Protein AF-A0A2G2ZSJ2-F1 (afdb_monomer)

Radius of gyration: 24.61 Å; Cα contacts (8 Å, |Δi|>4): 76; chains: 1; bounding box: 50×62×57 Å

Foldseek 3Di:
DDDDPDDDPDPLVVQCPCCVPPVVSRDDDDDDDAAWDDDPNDIDHPDPDQDDCVVVVADADADDDDDGPLVVVLVVLVVVLVVLVVVLVVCCVPPVVPNVVSVVVNVSSVVNNVSSVSVCVVVVVVPD

Mean predicted aligned error: 8.65 Å

Organism: Capsicum annuum (NCBI:txid4072)

pLDDT: mean 89.39, std 10.03, range [42.84, 98.25]

Nearest PDB structures (foldseek):
  8ceo-assembly1_i  TM=6.420E-01  e=1.809E-07  Saccharomyces cerevisiae
  7enc-assembly1_g  TM=7.271E-01  e=1.133E-05  Homo sapiens
  7emf-assembly1_G  TM=6.947E-01  e=2.689E-05  Homo sapiens
  7ena-assembly1_g  TM=6.476E-01  e=1.065E-05  Homo sapiens
  5n9j-assembly1_E  TM=6.548E-01  e=1.515E-04  Schizosaccharomyces pombe

Structure (mmCIF, N/CA/C/O backbone):
data_AF-A0A2G2ZSJ2-F1
#
_entry.id   AF-A0A2G2ZSJ2-F1
#
loop_
_atom_site.group_PDB
_atom_site.id
_atom_site.type_symbol
_atom_site.label_atom_id
_atom_site.label_alt_id
_atom_site.label_comp_id
_atom_site.label_asym_id
_atom_site.label_entity_id
_atom_site.label_seq_id
_atom_site.pdbx_PDB_ins_code
_atom_site.Cartn_x
_atom_site.Cartn_y
_atom_site.Cartn_z
_atom_site.occupancy
_atom_site.B_iso_or_equiv
_atom_site.auth_seq_id
_atom_site.auth_comp_id
_atom_site.auth_asym_id
_atom_site.auth_atom_id
_atom_site.pdbx_PDB_model_num
ATOM 1 N N . MET A 1 1 ? -3.255 -44.169 -16.946 1.00 47.44 1 MET A N 1
ATOM 2 C CA . MET A 1 1 ? -2.606 -43.177 -17.828 1.00 47.44 1 MET A CA 1
ATOM 3 C C . MET A 1 1 ? -1.884 -42.191 -16.929 1.00 47.44 1 MET A C 1
ATOM 5 O O . MET A 1 1 ? -2.543 -41.547 -16.127 1.00 47.44 1 MET A O 1
ATOM 9 N N . SER A 1 2 ? -0.553 -42.164 -16.953 1.00 55.06 2 SER A N 1
ATOM 10 C CA . SER A 1 2 ? 0.246 -41.267 -16.113 1.00 55.06 2 SER A CA 1
ATOM 11 C C . SER A 1 2 ? 0.104 -39.831 -16.618 1.00 55.06 2 SER A C 1
ATOM 13 O O . SER A 1 2 ? 0.730 -39.452 -17.606 1.00 55.06 2 SER A O 1
ATOM 15 N N . THR A 1 3 ? -0.748 -39.039 -15.978 1.00 70.50 3 THR A N 1
ATOM 1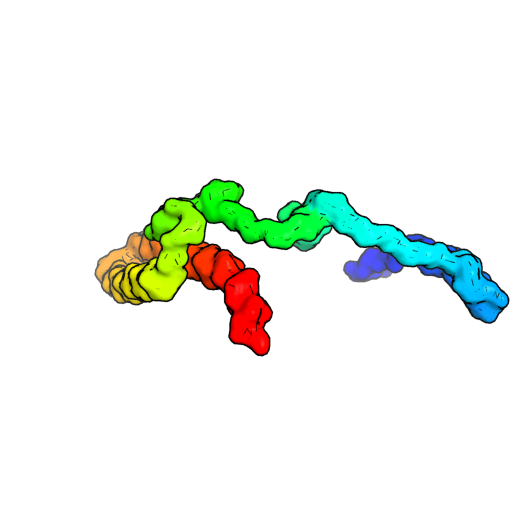6 C CA . THR A 1 3 ? -0.828 -37.598 -16.225 1.00 70.50 3 THR A CA 1
ATOM 17 C C . THR A 1 3 ? 0.308 -36.934 -15.456 1.00 70.50 3 THR A C 1
ATOM 19 O O . THR A 1 3 ? 0.310 -36.953 -14.227 1.00 70.50 3 THR A O 1
ATOM 22 N N . ALA A 1 4 ? 1.309 -36.405 -16.158 1.00 75.44 4 ALA A N 1
ATOM 23 C CA . ALA A 1 4 ? 2.360 -35.621 -15.520 1.00 75.44 4 ALA A CA 1
ATOM 24 C C . ALA A 1 4 ? 1.749 -34.379 -14.842 1.00 75.44 4 ALA A C 1
ATOM 26 O O . ALA A 1 4 ? 0.925 -33.693 -15.442 1.00 75.44 4 ALA A O 1
ATOM 27 N N . THR A 1 5 ? 2.154 -34.093 -13.601 1.00 84.56 5 THR A N 1
ATOM 28 C CA . THR A 1 5 ? 1.660 -32.958 -12.793 1.00 84.56 5 THR A CA 1
ATOM 29 C C . THR A 1 5 ? 2.106 -31.594 -13.330 1.00 84.56 5 THR A C 1
ATOM 31 O O . THR A 1 5 ? 1.502 -30.575 -13.010 1.00 84.56 5 THR A O 1
ATOM 34 N N . TYR A 1 6 ? 3.153 -31.564 -14.157 1.00 86.31 6 TYR A N 1
ATOM 35 C CA . TYR A 1 6 ? 3.747 -30.341 -14.688 1.00 86.31 6 TYR A CA 1
ATOM 36 C C . TYR A 1 6 ? 3.665 -30.304 -16.216 1.00 86.31 6 TYR A C 1
ATOM 38 O O . TYR A 1 6 ? 3.777 -31.357 -16.855 1.00 86.31 6 TYR A O 1
ATOM 46 N N . PRO A 1 7 ? 3.491 -29.109 -16.813 1.00 87.38 7 PRO A N 1
ATOM 47 C CA . PRO A 1 7 ? 3.519 -28.970 -18.259 1.00 87.38 7 PRO A CA 1
ATOM 48 C C . PRO A 1 7 ? 4.893 -29.393 -18.803 1.00 87.38 7 PRO A C 1
ATOM 50 O O . PRO A 1 7 ? 5.912 -29.195 -18.133 1.00 87.38 7 PRO A O 1
ATOM 53 N N . PRO A 1 8 ? 4.951 -29.967 -20.016 1.00 88.62 8 PRO A N 1
ATOM 54 C CA . PRO A 1 8 ? 6.224 -30.222 -20.670 1.00 88.62 8 PRO A CA 1
ATOM 55 C C . PRO A 1 8 ? 6.976 -28.900 -20.888 1.00 88.62 8 PRO A C 1
ATOM 57 O O . PRO A 1 8 ? 6.344 -27.847 -21.034 1.00 88.62 8 PRO A O 1
ATOM 60 N N . PRO A 1 9 ? 8.319 -28.931 -20.943 1.00 89.69 9 PRO A N 1
ATOM 61 C CA . PRO A 1 9 ? 9.091 -27.733 -21.227 1.00 89.69 9 PRO A CA 1
ATOM 62 C C . PRO A 1 9 ? 8.700 -27.152 -22.597 1.00 89.69 9 PRO A C 1
ATOM 64 O O . PRO A 1 9 ? 8.330 -27.910 -23.504 1.00 89.69 9 PRO A O 1
ATOM 67 N N . PRO A 1 10 ? 8.819 -25.826 -22.785 1.00 88.88 10 PRO A N 1
ATOM 68 C CA . PRO A 1 10 ? 8.597 -25.199 -24.082 1.00 88.88 10 PRO A CA 1
ATOM 69 C C . PRO A 1 10 ? 9.423 -25.874 -25.188 1.00 88.88 10 PRO A C 1
ATOM 71 O O . PRO A 1 10 ? 10.570 -26.253 -24.946 1.00 88.88 10 PRO A O 1
ATOM 74 N N . PRO A 1 11 ? 8.903 -25.993 -26.424 1.00 90.44 11 PRO A N 1
ATOM 75 C CA . PRO A 1 11 ? 9.563 -26.736 -27.503 1.00 90.44 11 PRO A CA 1
ATOM 76 C C . PRO A 1 11 ? 10.901 -26.128 -27.963 1.00 90.44 11 PRO A C 1
ATOM 78 O O . PRO A 1 11 ? 11.610 -26.755 -28.752 1.00 90.44 11 PRO A O 1
ATOM 81 N N . TYR A 1 12 ? 11.268 -24.946 -27.458 1.00 88.19 12 TYR A N 1
ATOM 82 C CA . TYR A 1 12 ? 12.499 -24.222 -27.780 1.00 88.19 12 TYR A CA 1
ATOM 83 C C . TYR A 1 12 ? 13.782 -25.004 -27.469 1.00 88.19 12 TYR A C 1
ATOM 85 O O . TYR A 1 12 ? 14.794 -24.757 -28.116 1.00 88.19 12 TYR A O 1
ATOM 93 N N . TYR A 1 13 ? 13.750 -26.015 -26.586 1.00 87.69 13 TYR A N 1
ATOM 94 C CA . TYR A 1 13 ? 14.912 -26.892 -26.353 1.00 87.69 13 TYR A CA 1
ATOM 95 C C . TYR A 1 13 ? 15.411 -27.574 -27.641 1.00 87.69 13 TYR A C 1
ATOM 97 O O . TYR A 1 13 ? 16.586 -27.913 -27.755 1.00 87.69 13 TYR A O 1
ATOM 105 N N . ARG A 1 14 ? 14.534 -27.767 -28.638 1.00 90.62 14 ARG A N 1
ATOM 106 C CA . ARG A 1 14 ? 14.884 -28.392 -29.925 1.00 90.62 14 ARG A CA 1
ATOM 107 C C . ARG A 1 14 ? 15.811 -27.531 -30.784 1.00 90.62 14 ARG A C 1
ATOM 109 O O . ARG A 1 14 ? 16.399 -28.075 -31.713 1.00 90.62 14 ARG A O 1
ATOM 116 N N . LEU A 1 15 ? 15.928 -26.236 -30.486 1.00 89.44 15 LEU A N 1
ATOM 117 C CA . LEU A 1 15 ? 16.778 -25.282 -31.207 1.00 89.44 15 LEU A CA 1
ATOM 118 C C . LEU A 1 15 ? 18.258 -25.367 -30.788 1.00 89.44 15 LEU A C 1
ATOM 120 O O . LEU A 1 15 ? 19.097 -24.736 -31.409 1.00 89.44 15 LEU A O 1
ATOM 124 N N . TYR A 1 16 ? 18.589 -26.164 -29.766 1.00 89.88 16 TYR A N 1
ATOM 125 C CA . TYR A 1 16 ? 19.938 -26.256 -29.187 1.00 89.88 16 TYR A CA 1
ATOM 126 C C . TYR A 1 16 ? 20.677 -27.561 -29.541 1.00 89.88 16 TYR A C 1
ATOM 128 O O . TYR A 1 16 ? 21.652 -27.915 -28.883 1.00 89.88 16 TYR A O 1
ATOM 136 N N . LYS A 1 17 ? 20.218 -28.313 -30.554 1.00 89.94 17 LYS A N 1
ATOM 137 C CA . LYS A 1 17 ? 20.781 -29.636 -30.897 1.00 89.94 17 LYS A CA 1
ATOM 138 C C . LYS A 1 17 ? 22.257 -29.587 -31.288 1.00 89.94 17 LYS A C 1
ATOM 140 O O . LYS A 1 17 ? 23.019 -30.453 -30.869 1.00 89.94 17 LYS A O 1
ATOM 145 N N . ASP A 1 18 ? 22.640 -28.572 -32.054 1.00 92.69 18 ASP A N 1
ATOM 146 C CA . ASP A 1 18 ? 23.971 -28.466 -32.655 1.00 92.69 18 ASP A CA 1
ATOM 147 C C . ASP A 1 18 ? 24.907 -27.540 -31.861 1.00 92.69 18 ASP A C 1
ATOM 149 O O . ASP A 1 18 ? 26.042 -27.309 -32.269 1.00 92.69 18 ASP A O 1
ATOM 153 N N . TYR A 1 19 ? 24.470 -27.065 -30.687 1.00 89.69 19 TYR A N 1
ATOM 154 C CA . TYR A 1 19 ? 25.198 -26.094 -29.862 1.00 89.69 19 TYR A CA 1
ATOM 155 C C . TYR A 1 19 ? 26.622 -26.543 -29.498 1.00 89.69 19 TYR A C 1
ATOM 157 O O . TYR A 1 19 ? 27.533 -25.723 -29.438 1.00 89.69 19 TYR A O 1
ATOM 165 N N . LEU A 1 20 ? 26.828 -27.850 -29.282 1.00 89.69 20 LEU A N 1
ATOM 166 C CA . LEU A 1 20 ? 28.154 -28.408 -28.982 1.00 89.69 20 LEU A CA 1
ATOM 167 C C . LEU A 1 20 ? 29.144 -28.256 -30.143 1.00 89.69 20 LEU A C 1
ATOM 169 O O . LEU A 1 20 ? 30.345 -28.204 -29.897 1.00 89.69 20 LEU A O 1
ATOM 173 N N . GLN A 1 21 ? 28.649 -28.216 -31.382 1.00 93.56 21 GLN A N 1
ATOM 174 C CA . GLN A 1 21 ? 29.474 -28.104 -32.587 1.00 93.56 21 GLN A CA 1
ATOM 175 C C . GLN A 1 21 ? 29.560 -26.667 -33.090 1.00 93.56 21 GLN A C 1
ATOM 177 O O . GLN A 1 21 ? 30.620 -26.230 -33.532 1.00 93.56 21 GLN A O 1
ATOM 182 N N . ASP A 1 22 ? 28.460 -25.925 -32.992 1.00 91.56 22 ASP A N 1
ATOM 183 C CA . ASP A 1 22 ? 28.394 -24.513 -33.332 1.00 91.56 22 ASP A CA 1
ATOM 184 C C . ASP A 1 22 ? 27.618 -23.747 -32.250 1.00 91.56 22 ASP A C 1
ATOM 186 O O . ASP A 1 22 ? 26.383 -23.769 -32.241 1.00 91.56 22 ASP A O 1
ATOM 190 N N . PRO A 1 23 ? 28.307 -23.018 -31.354 1.00 87.31 23 PRO A N 1
ATOM 191 C CA . PRO A 1 23 ? 27.654 -22.193 -30.340 1.00 87.31 23 PRO A CA 1
ATOM 192 C C . PRO A 1 23 ? 26.731 -21.103 -30.905 1.00 87.31 23 PRO A C 1
ATOM 194 O O . PRO A 1 23 ? 25.883 -20.600 -30.168 1.00 87.31 23 PRO A O 1
ATOM 197 N N . LYS A 1 24 ? 26.867 -20.736 -32.189 1.00 89.06 24 LYS A N 1
ATOM 198 C CA . LYS A 1 24 ? 25.995 -19.764 -32.873 1.00 89.06 24 LYS A CA 1
ATOM 199 C C . LYS A 1 24 ? 24.738 -20.392 -33.482 1.00 89.06 24 LYS A C 1
ATOM 201 O O . LYS A 1 24 ? 23.881 -19.661 -33.965 1.00 89.06 24 LYS A O 1
ATOM 206 N N . SER A 1 25 ? 24.614 -21.722 -33.461 1.00 88.88 25 SER A N 1
ATOM 207 C CA . SER A 1 25 ? 23.420 -22.428 -33.951 1.00 88.88 25 SER A CA 1
ATOM 208 C C . SER A 1 25 ? 22.181 -22.186 -33.083 1.00 88.88 25 SER A C 1
ATOM 210 O O . SER A 1 25 ? 21.053 -22.322 -33.557 1.00 88.88 25 SER A O 1
ATOM 212 N N . ALA A 1 26 ? 22.382 -21.813 -31.816 1.00 89.69 26 ALA A N 1
ATOM 213 C CA . ALA A 1 26 ? 21.307 -21.470 -30.902 1.00 89.69 26 ALA A CA 1
ATOM 214 C C . ALA A 1 26 ? 20.790 -20.043 -31.162 1.00 89.69 26 ALA A C 1
ATOM 216 O O . ALA A 1 26 ? 21.592 -19.132 -31.372 1.00 89.69 26 ALA A O 1
ATOM 217 N N . PRO A 1 27 ? 19.466 -19.817 -31.099 1.00 88.88 27 PRO A N 1
ATOM 218 C CA . PRO A 1 27 ? 18.905 -18.480 -31.220 1.00 88.88 27 PRO A CA 1
ATOM 219 C C . PRO A 1 27 ? 19.319 -17.608 -30.031 1.00 88.88 27 PRO A C 1
ATOM 221 O O . PRO A 1 27 ? 19.442 -18.082 -28.897 1.00 88.88 27 PRO A O 1
ATOM 224 N N . GLU A 1 28 ? 19.470 -16.313 -30.289 1.00 89.00 28 GLU A N 1
ATOM 225 C CA . GLU A 1 28 ? 19.592 -15.314 -29.232 1.00 89.00 28 GLU A CA 1
ATOM 226 C C . GLU A 1 28 ? 18.305 -15.260 -28.387 1.00 89.00 28 GLU A C 1
ATOM 228 O O . GLU A 1 28 ? 17.219 -15.596 -28.880 1.00 89.00 28 GLU A O 1
ATOM 233 N N . PRO A 1 29 ? 18.399 -14.871 -27.101 1.00 88.00 29 PRO A N 1
ATOM 234 C CA . PRO A 1 29 ? 17.213 -14.674 -26.281 1.00 88.00 29 PRO A CA 1
ATOM 235 C C . PRO A 1 29 ? 16.273 -13.646 -26.932 1.00 88.00 29 PRO A C 1
ATOM 237 O O . PRO A 1 29 ? 16.740 -12.716 -27.595 1.00 88.00 29 PRO A O 1
ATOM 240 N N . PRO A 1 30 ? 14.948 -13.783 -26.743 1.00 87.44 30 PRO A N 1
ATOM 241 C CA . PRO A 1 30 ? 14.012 -12.782 -27.229 1.00 87.44 30 PRO A CA 1
ATOM 242 C C . PRO A 1 30 ? 14.330 -11.415 -26.601 1.00 87.44 30 PRO A C 1
ATOM 244 O O . PRO A 1 30 ? 14.796 -11.364 -25.456 1.00 87.44 30 PRO A O 1
ATOM 247 N N . PRO A 1 31 ? 14.067 -10.308 -27.317 1.00 90.00 31 PRO A N 1
ATOM 248 C CA . PRO A 1 31 ? 14.241 -8.978 -26.754 1.00 90.00 31 PRO A CA 1
ATOM 249 C C . PRO A 1 31 ? 13.344 -8.794 -25.517 1.00 90.00 31 PRO A C 1
ATOM 251 O O . PRO A 1 31 ? 12.298 -9.451 -25.415 1.00 90.00 31 PRO A O 1
ATOM 254 N N . PRO A 1 32 ? 13.722 -7.907 -24.577 1.00 88.12 32 PRO A N 1
ATOM 255 C CA . PRO A 1 32 ? 12.849 -7.522 -23.477 1.00 88.12 32 PRO A CA 1
ATOM 256 C C . PRO A 1 32 ? 11.478 -7.082 -23.995 1.00 88.12 32 PRO A C 1
ATOM 258 O O . PRO A 1 32 ? 11.372 -6.425 -25.028 1.00 88.12 32 PRO A O 1
ATOM 261 N N . ILE A 1 33 ? 10.423 -7.466 -23.280 1.00 86.44 33 ILE A N 1
ATOM 262 C CA . ILE A 1 33 ? 9.071 -6.995 -23.584 1.00 86.44 33 ILE A CA 1
ATOM 263 C C . ILE A 1 33 ? 9.021 -5.496 -23.274 1.00 86.44 33 ILE A C 1
ATOM 265 O O . ILE A 1 33 ? 9.527 -5.077 -22.237 1.00 86.44 33 ILE A O 1
ATOM 269 N N . GLU A 1 34 ? 8.389 -4.719 -24.150 1.00 90.19 34 GLU A N 1
ATOM 270 C CA . GLU A 1 34 ? 8.065 -3.307 -23.935 1.00 90.19 34 GLU A CA 1
ATOM 271 C C . GLU A 1 34 ? 6.539 -3.142 -23.859 1.00 90.19 34 GLU A C 1
ATOM 273 O O . GLU A 1 34 ? 5.795 -3.763 -24.623 1.00 90.19 34 GLU A O 1
ATOM 278 N N . GLY A 1 35 ? 6.062 -2.313 -22.932 1.00 88.19 35 GLY A N 1
ATOM 279 C CA . GLY A 1 35 ? 4.643 -2.042 -22.714 1.00 88.19 35 GLY A CA 1
ATOM 280 C C . GLY A 1 35 ? 3.976 -2.993 -21.716 1.00 88.19 35 GLY A C 1
ATOM 281 O O . GLY A 1 35 ? 4.555 -3.382 -20.701 1.00 88.19 35 GLY A O 1
ATOM 282 N N . THR A 1 36 ? 2.705 -3.321 -21.963 1.00 87.62 36 THR A N 1
ATOM 283 C CA . THR A 1 36 ? 1.878 -4.095 -21.027 1.00 87.62 36 THR A CA 1
ATOM 284 C C . THR A 1 36 ? 2.098 -5.601 -21.172 1.00 87.62 36 THR A C 1
ATOM 286 O O . THR A 1 36 ? 2.019 -6.142 -22.273 1.00 87.62 36 THR A O 1
ATOM 289 N N . TYR A 1 37 ? 2.299 -6.303 -20.057 1.00 89.44 37 TYR A N 1
ATOM 290 C CA . TYR A 1 37 ? 2.438 -7.759 -20.003 1.00 89.44 37 TYR A CA 1
ATOM 291 C C . TYR A 1 37 ? 1.602 -8.362 -18.870 1.00 89.44 37 TYR A C 1
ATOM 293 O O . TYR A 1 37 ? 1.311 -7.705 -17.876 1.00 89.44 37 TYR A O 1
ATOM 301 N N . VAL A 1 38 ? 1.209 -9.630 -19.006 1.00 88.50 38 VAL A N 1
ATOM 302 C CA . VAL A 1 38 ? 0.476 -10.354 -17.956 1.00 88.50 38 VAL A CA 1
ATOM 303 C C . VAL A 1 38 ? 1.458 -11.185 -17.144 1.00 88.50 38 VAL A C 1
ATOM 305 O O . VAL A 1 38 ? 2.187 -12.006 -17.700 1.00 88.50 38 VAL A O 1
ATOM 308 N N . LEU A 1 39 ? 1.438 -11.027 -15.825 1.00 86.94 39 LEU A N 1
ATOM 309 C CA . LEU A 1 39 ? 2.221 -11.837 -14.898 1.00 86.94 39 LEU A CA 1
ATOM 310 C C . LEU A 1 39 ? 1.330 -12.240 -13.717 1.00 86.94 39 LEU A C 1
ATOM 312 O O . LEU A 1 39 ? 0.620 -11.418 -13.154 1.00 86.94 39 LEU A O 1
ATOM 316 N N . PHE A 1 40 ? 1.298 -13.530 -13.373 1.00 87.81 40 PHE A N 1
ATOM 317 C CA . PHE A 1 40 ? 0.475 -14.071 -12.272 1.00 87.81 40 PHE A CA 1
ATOM 318 C C . PHE A 1 40 ? -1.012 -13.649 -12.281 1.00 87.81 40 PHE A C 1
ATOM 320 O O . PHE A 1 40 ? -1.631 -13.520 -11.229 1.00 87.81 40 PHE A O 1
ATOM 327 N N . GLY A 1 41 ? -1.597 -13.447 -13.468 1.00 85.06 41 GLY A N 1
ATOM 328 C CA . GLY A 1 41 ? -2.998 -13.034 -13.622 1.00 85.06 41 GLY A CA 1
ATOM 329 C C . GLY A 1 41 ? -3.252 -11.527 -13.500 1.00 85.06 41 GLY A C 1
ATOM 330 O O . GLY A 1 41 ? -4.405 -11.112 -13.578 1.00 85.06 41 GLY A O 1
ATOM 331 N N . SER A 1 42 ? -2.202 -10.716 -13.360 1.00 77.94 42 SER A N 1
ATOM 332 C CA . SER A 1 42 ? -2.281 -9.254 -13.310 1.00 77.94 42 SER A CA 1
ATOM 333 C C . SER A 1 42 ? -1.591 -8.623 -14.519 1.00 77.94 42 SER A C 1
ATOM 335 O O . SER A 1 42 ? -0.588 -9.143 -15.008 1.00 77.94 42 SER A O 1
ATOM 337 N N . ASN A 1 43 ? -2.123 -7.494 -14.992 1.00 83.56 43 ASN A N 1
ATOM 338 C CA . ASN A 1 43 ? -1.481 -6.672 -16.016 1.00 83.56 43 ASN A CA 1
ATOM 339 C C . ASN A 1 43 ? -0.410 -5.791 -15.363 1.00 83.56 43 ASN A C 1
ATOM 341 O O . ASN A 1 43 ? -0.698 -5.058 -14.419 1.00 83.56 43 ASN A O 1
ATOM 345 N N . TYR A 1 44 ? 0.801 -5.844 -15.895 1.00 82.19 44 TYR A N 1
ATOM 346 C CA . TYR A 1 44 ? 1.941 -5.017 -15.523 1.00 82.19 44 TYR A CA 1
ATOM 347 C C . TYR A 1 44 ? 2.380 -4.195 -16.728 1.00 82.19 44 TYR A C 1
ATOM 349 O O . TYR A 1 44 ? 2.090 -4.555 -17.864 1.00 82.19 44 TYR A O 1
ATOM 357 N N . THR A 1 45 ? 3.088 -3.099 -16.485 1.00 85.19 45 THR A N 1
ATOM 358 C CA . THR A 1 45 ? 3.755 -2.313 -17.525 1.00 85.19 45 THR A CA 1
ATOM 359 C C . THR A 1 45 ? 5.259 -2.329 -17.282 1.00 85.19 45 THR A C 1
ATOM 361 O O . THR A 1 45 ? 5.710 -2.519 -16.150 1.00 85.19 45 THR A O 1
ATOM 364 N N . THR A 1 46 ? 6.034 -2.184 -18.349 1.00 84.06 46 THR A N 1
ATOM 365 C CA . THR A 1 46 ? 7.485 -1.983 -18.277 1.00 84.06 46 THR A CA 1
ATOM 366 C C . THR A 1 46 ? 7.853 -0.572 -17.826 1.00 84.06 46 THR A C 1
ATOM 368 O O . THR A 1 46 ? 8.997 -0.344 -17.446 1.00 84.06 46 THR A O 1
ATOM 371 N N . ASP A 1 47 ? 6.898 0.363 -17.848 1.00 80.81 47 ASP A N 1
ATOM 372 C CA . ASP A 1 47 ? 7.080 1.704 -17.298 1.00 80.81 47 ASP A CA 1
ATOM 373 C C . ASP A 1 47 ? 7.096 1.651 -15.767 1.00 80.81 47 ASP A C 1
ATOM 375 O O . ASP A 1 47 ? 6.137 1.201 -15.137 1.00 80.81 47 ASP A O 1
ATOM 379 N N . ASP A 1 48 ? 8.165 2.152 -15.149 1.00 71.31 48 ASP A N 1
ATOM 380 C CA . ASP A 1 48 ? 8.297 2.206 -13.690 1.00 71.31 48 ASP A CA 1
ATOM 381 C C . ASP A 1 48 ? 7.513 3.404 -13.122 1.00 71.31 48 ASP A C 1
ATOM 383 O O . ASP A 1 48 ? 8.060 4.380 -12.605 1.00 71.31 48 ASP A O 1
ATOM 387 N N . ALA A 1 49 ? 6.192 3.365 -13.299 1.00 77.44 49 ALA A N 1
ATOM 388 C CA . ALA A 1 49 ? 5.260 4.348 -12.775 1.00 77.44 49 ALA A CA 1
ATOM 389 C C . ALA A 1 49 ? 4.435 3.715 -11.654 1.00 77.44 49 ALA A C 1
ATOM 391 O O . ALA A 1 49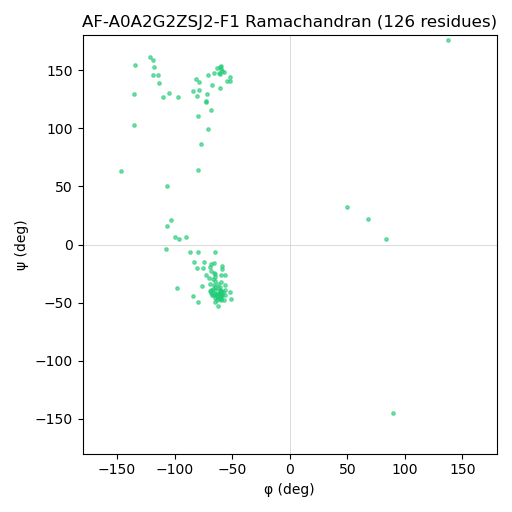 ? 3.804 2.672 -11.828 1.00 77.44 49 ALA A O 1
ATOM 392 N N . LEU A 1 50 ? 4.420 4.361 -10.487 1.00 82.00 50 LEU A N 1
ATOM 393 C CA . LEU A 1 50 ? 3.516 3.975 -9.414 1.00 82.00 50 LEU A CA 1
ATOM 394 C C . LEU A 1 50 ? 2.076 4.299 -9.856 1.00 82.00 50 LEU A C 1
ATOM 396 O O . LEU A 1 50 ? 1.781 5.479 -10.042 1.00 82.00 50 LEU A O 1
ATOM 400 N N . PRO A 1 51 ? 1.187 3.302 -10.022 1.00 84.44 51 PRO A N 1
ATOM 401 C CA . PRO A 1 51 ? -0.209 3.549 -10.366 1.00 84.44 51 PRO A CA 1
ATOM 402 C C . PRO A 1 51 ? -0.908 4.392 -9.303 1.00 84.44 51 PRO A C 1
ATOM 404 O O . PRO A 1 51 ? -0.649 4.255 -8.102 1.00 84.44 51 PRO A O 1
ATOM 407 N N . ASN A 1 52 ? -1.849 5.213 -9.754 1.00 87.38 52 ASN A N 1
ATOM 408 C CA . ASN A 1 52 ? -2.585 6.120 -8.887 1.00 87.38 52 ASN A CA 1
ATOM 409 C C . ASN A 1 52 ? -3.555 5.322 -7.996 1.00 87.38 52 ASN A C 1
ATOM 411 O O . ASN A 1 52 ? -4.164 4.350 -8.444 1.00 87.38 52 ASN A O 1
ATOM 415 N N . LEU A 1 53 ? -3.784 5.758 -6.750 1.00 91.56 53 LEU A N 1
ATOM 416 C CA . LEU A 1 53 ? -4.751 5.095 -5.854 1.00 91.56 53 LEU A CA 1
ATOM 417 C C . LEU A 1 53 ? -6.160 5.001 -6.465 1.00 91.56 53 LEU A C 1
ATOM 419 O O . LEU A 1 53 ? -6.828 3.978 -6.331 1.00 91.56 53 LEU A O 1
ATOM 423 N N . GLU A 1 54 ? -6.599 6.042 -7.173 1.00 90.81 54 GLU A N 1
ATOM 424 C CA . GLU A 1 54 ? -7.945 6.105 -7.757 1.00 90.81 54 GLU A CA 1
ATOM 425 C C . GLU A 1 54 ? -8.135 5.111 -8.909 1.00 90.81 54 GLU A C 1
ATOM 427 O O . GLU A 1 54 ? -9.207 4.522 -9.032 1.00 90.81 54 GLU A O 1
ATOM 432 N N . GLU A 1 55 ? -7.086 4.848 -9.694 1.00 87.69 55 GLU A N 1
ATOM 433 C CA . GLU A 1 55 ? -7.089 3.822 -10.752 1.00 87.69 55 GLU A CA 1
ATOM 434 C C . GLU A 1 55 ? -7.246 2.412 -10.172 1.00 87.69 55 GLU A C 1
ATOM 436 O O . GLU A 1 55 ? -7.769 1.513 -10.826 1.00 87.69 55 GLU A O 1
ATOM 441 N N . GLN A 1 56 ? -6.849 2.230 -8.912 1.00 87.94 56 GLN A N 1
ATOM 442 C CA . GLN A 1 56 ? -7.016 0.988 -8.159 1.00 87.94 56 GLN A CA 1
ATOM 443 C C . GLN A 1 56 ? -8.344 0.934 -7.385 1.00 87.94 56 GLN A C 1
ATOM 445 O O . GLN A 1 56 ? -8.555 0.023 -6.581 1.00 87.94 56 GLN A O 1
ATOM 450 N N . GLY A 1 57 ? -9.231 1.918 -7.573 1.00 91.75 57 GLY A N 1
ATOM 451 C CA . GLY A 1 57 ? -10.486 2.029 -6.828 1.00 91.75 57 GLY A CA 1
ATOM 452 C C . GLY A 1 57 ? -10.290 2.362 -5.346 1.00 91.75 57 GLY A C 1
ATOM 453 O O . GLY A 1 57 ? -11.161 2.073 -4.524 1.00 91.75 57 GLY A O 1
ATOM 454 N N . VAL A 1 58 ? -9.146 2.942 -4.974 1.00 95.62 58 VAL A N 1
ATOM 455 C CA . VAL A 1 58 ? -8.819 3.313 -3.595 1.00 95.62 58 VAL A CA 1
ATOM 456 C C . VAL A 1 58 ? -8.939 4.823 -3.424 1.00 95.62 58 VAL A C 1
ATOM 458 O O . VAL A 1 58 ? -8.368 5.609 -4.177 1.00 95.62 58 VAL A O 1
ATOM 461 N N . ARG A 1 59 ? -9.659 5.252 -2.385 1.00 96.06 59 ARG A N 1
ATOM 462 C CA . ARG A 1 59 ? -9.754 6.670 -2.033 1.00 96.06 59 ARG A CA 1
ATOM 463 C C . ARG A 1 59 ? -8.434 7.164 -1.439 1.00 96.06 59 ARG A C 1
ATOM 465 O O . ARG A 1 59 ? -7.935 6.596 -0.468 1.00 96.06 59 ARG A O 1
ATOM 472 N N . GLN A 1 60 ? -7.923 8.269 -1.969 1.00 96.06 60 GLN A N 1
ATOM 473 C CA . GLN A 1 60 ? -6.751 8.945 -1.424 1.00 96.06 60 GLN A CA 1
ATOM 474 C C . GLN A 1 60 ? -7.112 9.794 -0.190 1.00 96.06 60 GLN A C 1
ATOM 476 O O . GLN A 1 60 ? -8.094 10.540 -0.211 1.00 96.06 60 GLN A O 1
ATOM 481 N N . LEU A 1 61 ? -6.320 9.675 0.879 1.00 96.69 61 LEU A N 1
ATOM 482 C CA . LEU A 1 61 ? -6.552 10.319 2.184 1.00 96.69 61 LEU A CA 1
ATOM 483 C C . LEU A 1 61 ? -5.593 11.482 2.494 1.00 96.69 61 LEU A C 1
ATOM 485 O O . LEU A 1 61 ? -5.748 12.149 3.509 1.00 96.69 61 LEU A O 1
ATOM 489 N N . TYR A 1 62 ? -4.622 11.746 1.623 1.00 95.12 62 TYR A N 1
ATOM 490 C CA . TYR A 1 62 ? -3.648 12.832 1.762 1.00 95.12 62 TYR A CA 1
ATOM 491 C C . TYR A 1 62 ? -3.716 13.780 0.547 1.00 95.12 62 TYR A C 1
ATOM 493 O O . TYR A 1 62 ? -4.251 13.392 -0.500 1.00 95.12 62 TYR A O 1
ATOM 501 N N . PRO A 1 63 ? -3.192 15.019 0.637 1.00 93.62 63 PRO A N 1
ATOM 502 C CA . PRO A 1 63 ? -3.291 16.005 -0.438 1.00 93.62 63 PRO A CA 1
ATOM 503 C C . PRO A 1 63 ? -2.754 15.503 -1.786 1.00 93.62 63 PRO A C 1
ATOM 505 O O . PRO A 1 63 ? -1.718 14.842 -1.851 1.00 93.62 63 PRO A O 1
ATOM 508 N N . LYS A 1 64 ? -3.443 15.853 -2.877 1.00 87.50 64 LYS A N 1
ATOM 509 C CA . LYS A 1 64 ? -2.952 15.634 -4.245 1.00 87.50 64 LYS A CA 1
ATOM 510 C C . LYS A 1 64 ? -1.975 16.748 -4.630 1.00 87.50 64 LYS A C 1
ATOM 512 O O . LYS A 1 64 ? -2.215 17.910 -4.306 1.00 87.50 64 LYS A O 1
ATOM 517 N N . GLY A 1 65 ? -0.918 16.411 -5.364 1.00 81.50 65 GLY A N 1
ATOM 518 C CA . GLY A 1 65 ? -0.001 17.388 -5.956 1.00 81.50 65 GLY A CA 1
ATOM 519 C C . GLY A 1 65 ? 1.477 17.008 -5.828 1.00 81.50 65 GLY A C 1
ATOM 520 O O . GLY A 1 65 ? 1.799 16.005 -5.200 1.00 81.50 65 GLY A O 1
ATOM 521 N N . PRO A 1 66 ? 2.384 17.806 -6.415 1.00 78.56 66 PRO A N 1
ATOM 522 C CA . PRO A 1 66 ? 3.819 17.505 -6.447 1.00 78.56 66 PRO A CA 1
ATOM 523 C C . PRO A 1 66 ? 4.538 17.758 -5.111 1.00 78.56 66 PRO A C 1
ATOM 525 O O . PRO A 1 66 ? 5.598 17.196 -4.871 1.00 78.56 66 PRO A O 1
ATOM 528 N N . ASN A 1 67 ? 3.964 18.579 -4.224 1.00 84.44 67 ASN A N 1
ATOM 529 C CA . ASN A 1 67 ? 4.601 19.026 -2.980 1.00 84.44 67 ASN A CA 1
ATOM 530 C C . ASN A 1 67 ? 3.998 18.339 -1.746 1.00 84.44 67 ASN A C 1
ATOM 532 O O . ASN A 1 67 ? 3.587 19.003 -0.792 1.00 84.44 67 ASN A O 1
ATOM 536 N N . VAL A 1 68 ? 3.892 17.010 -1.776 1.00 90.50 68 VAL A N 1
ATOM 537 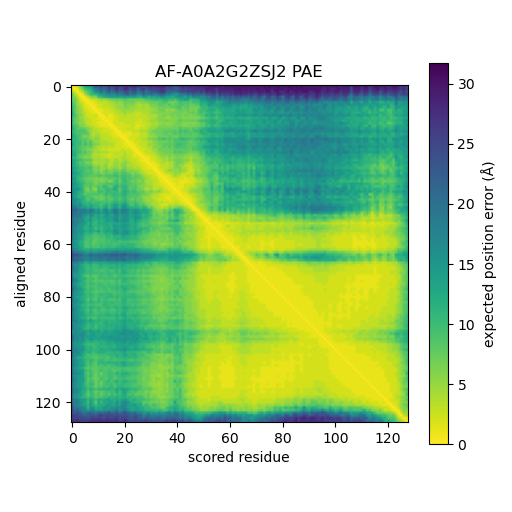C CA . VAL A 1 68 ? 3.431 16.241 -0.612 1.00 90.50 68 VAL A CA 1
ATOM 538 C C . VAL A 1 68 ? 4.528 16.228 0.453 1.00 90.50 68 VAL A C 1
ATOM 540 O O . VAL A 1 68 ? 5.636 15.750 0.219 1.00 90.50 68 VAL A O 1
ATOM 543 N N . ASP A 1 69 ? 4.212 16.709 1.655 1.00 93.06 69 ASP A N 1
ATOM 544 C CA . ASP A 1 69 ? 5.074 16.523 2.825 1.00 93.06 69 ASP A CA 1
ATOM 545 C C . ASP A 1 69 ? 4.913 15.091 3.353 1.00 93.06 69 ASP A C 1
ATOM 547 O O . ASP A 1 69 ? 4.105 14.810 4.242 1.00 93.06 69 ASP A O 1
ATOM 551 N N . PHE A 1 70 ? 5.695 14.165 2.793 1.00 92.81 70 PHE A N 1
ATOM 552 C CA . PHE A 1 70 ? 5.629 12.740 3.127 1.00 92.81 70 PHE A CA 1
ATOM 553 C C . PHE A 1 70 ? 5.727 12.471 4.629 1.00 92.81 70 PHE A C 1
ATOM 555 O O . PHE A 1 70 ? 5.003 11.632 5.161 1.00 92.81 70 PHE A O 1
ATOM 562 N N . LYS A 1 71 ? 6.604 13.187 5.341 1.00 93.62 71 LYS A N 1
ATOM 563 C CA . LYS A 1 71 ? 6.813 12.978 6.778 1.00 93.62 71 LYS A CA 1
ATOM 564 C C . LYS A 1 71 ? 5.569 13.364 7.569 1.00 93.62 71 LYS A C 1
ATOM 566 O O . LYS A 1 71 ? 5.204 12.653 8.510 1.00 93.62 71 LYS A O 1
ATOM 571 N N . LYS A 1 72 ? 4.948 14.491 7.223 1.00 96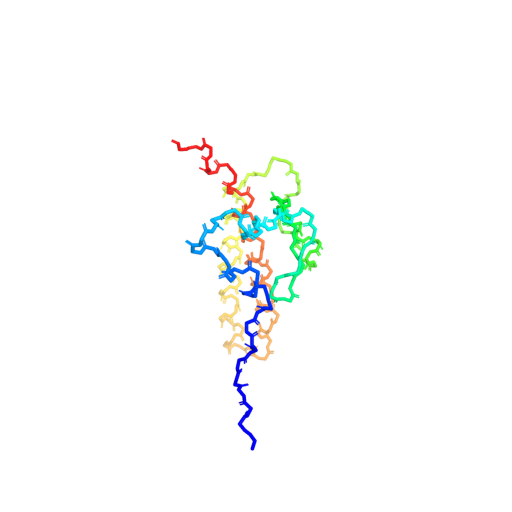.38 72 LYS A N 1
ATOM 572 C CA . LYS A 1 72 ? 3.708 14.946 7.855 1.00 96.38 72 LYS A CA 1
ATOM 573 C C . LYS A 1 72 ? 2.558 13.983 7.567 1.00 96.38 72 LYS A C 1
ATOM 575 O O . LYS A 1 72 ? 1.909 13.544 8.516 1.00 96.38 72 LYS A O 1
ATOM 580 N N . GLU A 1 73 ? 2.350 13.616 6.306 1.00 97.19 73 GLU A N 1
ATOM 581 C CA . GLU A 1 73 ? 1.209 12.787 5.897 1.00 97.19 73 GLU A CA 1
ATOM 582 C C . GLU A 1 73 ? 1.327 11.339 6.409 1.00 97.19 73 GLU A C 1
ATOM 584 O O . GLU A 1 73 ? 0.363 10.800 6.951 1.00 97.19 73 GLU A O 1
ATOM 589 N N . LEU A 1 74 ? 2.524 10.734 6.383 1.00 96.88 74 LEU A N 1
ATOM 590 C CA . LEU A 1 74 ? 2.757 9.413 6.992 1.00 96.88 74 LEU A CA 1
ATOM 591 C C . LEU A 1 74 ? 2.467 9.418 8.499 1.00 96.88 74 LEU A C 1
ATOM 593 O O . LEU A 1 74 ? 1.888 8.471 9.029 1.00 96.88 74 LEU A O 1
ATOM 597 N N . ARG A 1 75 ? 2.847 10.488 9.211 1.00 97.94 75 ARG A N 1
ATOM 598 C CA . ARG A 1 75 ? 2.546 10.628 10.646 1.00 97.94 75 ARG A CA 1
ATOM 599 C C . ARG A 1 75 ? 1.056 10.816 10.904 1.00 97.94 75 ARG A C 1
ATOM 601 O O . ARG A 1 75 ? 0.564 10.275 11.892 1.00 97.94 75 ARG A O 1
ATOM 608 N N . ALA A 1 76 ? 0.366 11.585 10.063 1.00 98.19 76 ALA A N 1
ATOM 609 C CA . ALA A 1 76 ? -1.072 11.801 10.173 1.00 98.19 76 ALA A CA 1
ATOM 610 C C . ALA A 1 76 ? -1.834 10.479 9.999 1.00 98.19 76 ALA A C 1
ATOM 612 O O . ALA A 1 76 ? -2.548 10.070 10.912 1.00 98.19 76 ALA A O 1
ATOM 613 N N . LEU A 1 77 ? -1.570 9.756 8.909 1.00 98.12 77 LEU A N 1
ATOM 614 C CA . LEU A 1 77 ? -2.197 8.462 8.632 1.00 98.12 77 LEU A CA 1
ATOM 615 C C . LEU A 1 77 ? -1.857 7.400 9.684 1.00 98.12 77 LEU A C 1
ATOM 617 O O . LEU A 1 77 ? -2.717 6.613 10.060 1.00 98.12 77 LEU A O 1
ATOM 621 N N . ASN A 1 78 ? -0.630 7.382 10.214 1.00 98.06 78 ASN A N 1
ATOM 622 C CA . ASN A 1 78 ? -0.272 6.449 11.287 1.00 98.06 78 ASN A CA 1
ATOM 623 C C . ASN A 1 78 ? -1.037 6.733 12.594 1.00 98.06 78 ASN A C 1
ATOM 625 O O . ASN A 1 78 ? -1.397 5.806 13.315 1.00 98.06 78 ASN A O 1
ATOM 629 N N . ARG A 1 79 ? -1.309 8.006 12.910 1.00 98.25 79 ARG A N 1
ATOM 630 C CA . ARG A 1 79 ? -2.154 8.366 14.063 1.00 98.25 79 ARG A CA 1
ATOM 631 C C . ARG A 1 79 ? -3.608 7.957 13.838 1.00 98.25 79 ARG A C 1
ATOM 633 O O . ARG A 1 79 ? -4.227 7.423 14.751 1.00 98.25 79 ARG A O 1
ATOM 640 N N . GLU A 1 80 ? -4.126 8.177 12.633 1.00 97.94 80 GLU A N 1
ATOM 641 C CA . GLU A 1 80 ? -5.477 7.758 12.245 1.00 97.94 80 GLU A CA 1
ATOM 642 C C . GLU A 1 80 ? -5.637 6.232 12.320 1.00 97.94 80 GLU A C 1
ATOM 644 O O . GLU A 1 80 ? -6.597 5.737 12.908 1.00 97.94 80 GLU A O 1
ATOM 649 N N . LEU A 1 81 ? -4.635 5.484 11.844 1.00 98.25 81 LEU A N 1
ATOM 650 C CA . LEU A 1 81 ? -4.578 4.027 11.955 1.00 98.25 81 LEU A CA 1
ATOM 651 C C . LEU A 1 81 ? -4.657 3.561 13.413 1.00 98.25 81 LEU A C 1
ATOM 653 O O . LEU A 1 81 ? -5.432 2.663 13.733 1.00 98.25 81 LEU A O 1
ATOM 657 N N . GLN A 1 82 ? -3.864 4.165 14.302 1.00 98.12 82 GLN A N 1
ATOM 658 C CA . GLN A 1 82 ? -3.872 3.818 15.726 1.00 98.12 82 GLN A CA 1
ATOM 659 C C . GLN A 1 82 ? -5.243 4.062 16.359 1.00 98.12 82 GLN A C 1
ATOM 661 O O . GLN A 1 82 ? -5.720 3.211 17.107 1.00 98.12 82 GLN A O 1
ATOM 666 N N . LEU A 1 83 ? -5.897 5.178 16.023 1.00 98.12 83 LEU A N 1
ATOM 667 C CA . LEU A 1 83 ? -7.249 5.467 16.495 1.00 98.12 83 LEU A CA 1
ATOM 668 C C . LEU A 1 83 ? -8.238 4.392 16.029 1.00 98.12 83 LEU A C 1
ATOM 670 O O . LEU A 1 83 ? -8.983 3.860 16.843 1.00 98.12 83 LEU A O 1
ATOM 674 N N . HIS A 1 84 ? -8.206 4.017 14.750 1.00 97.75 84 HIS A N 1
ATOM 675 C CA . HIS A 1 84 ? -9.102 2.987 14.220 1.00 97.75 84 HIS A CA 1
ATOM 676 C C . HIS A 1 84 ? -8.852 1.597 14.818 1.00 97.75 84 HIS A C 1
ATOM 678 O O . HIS A 1 84 ? -9.792 0.820 14.972 1.00 97.75 84 HIS A O 1
ATOM 684 N N . ILE A 1 85 ? -7.609 1.274 15.189 1.00 97.81 85 ILE A N 1
ATOM 685 C CA . ILE A 1 85 ? -7.292 0.026 15.898 1.00 97.81 85 ILE A CA 1
ATOM 686 C C . ILE A 1 85 ? -7.910 0.024 17.303 1.00 97.81 85 ILE A C 1
ATOM 688 O O . ILE A 1 85 ? -8.465 -0.994 17.715 1.00 97.81 85 ILE A O 1
ATOM 692 N N . LEU A 1 86 ? -7.847 1.147 18.025 1.00 97.88 86 LEU A N 1
ATOM 693 C CA . LEU A 1 86 ? -8.496 1.274 19.334 1.00 97.88 86 LEU A CA 1
ATOM 694 C C . LEU A 1 86 ? -10.021 1.173 19.203 1.00 97.88 86 LEU A C 1
ATOM 696 O O . LEU A 1 86 ? -10.644 0.381 19.901 1.00 97.88 86 LEU A O 1
ATOM 700 N N . GLU A 1 87 ? -10.609 1.876 18.235 1.00 96.62 87 GLU A N 1
ATOM 701 C CA . GLU A 1 87 ? -12.049 1.800 17.965 1.00 96.62 87 GLU A CA 1
ATOM 702 C C . GLU A 1 87 ? -12.493 0.389 17.550 1.00 96.62 87 GLU A C 1
ATOM 704 O O . GLU A 1 87 ? -13.600 -0.036 17.880 1.00 96.62 87 GLU A O 1
ATOM 709 N N . LEU A 1 88 ? -11.651 -0.359 16.829 1.00 98.00 88 LEU A N 1
ATOM 710 C CA . LEU A 1 88 ? -11.918 -1.761 16.519 1.00 98.00 88 LEU A CA 1
ATOM 711 C C . LEU A 1 88 ? -11.942 -2.609 17.794 1.00 98.00 88 LEU A C 1
ATOM 713 O O . LEU A 1 88 ? -12.827 -3.452 17.925 1.00 98.00 88 LEU A O 1
ATOM 717 N N . ALA A 1 89 ? -11.011 -2.392 18.728 1.00 97.62 89 ALA A N 1
ATOM 718 C CA . ALA A 1 89 ? -11.013 -3.097 20.008 1.00 97.62 89 ALA A CA 1
ATOM 719 C C . ALA A 1 89 ? -12.317 -2.836 20.782 1.00 97.62 89 ALA A C 1
ATOM 721 O O . ALA A 1 89 ? -12.948 -3.790 21.238 1.00 97.62 89 ALA A O 1
ATOM 722 N N . ASP A 1 90 ? -12.775 -1.582 20.830 1.00 97.19 90 ASP A N 1
ATOM 723 C CA . ASP A 1 90 ? -14.047 -1.216 21.465 1.00 97.19 90 ASP A CA 1
ATOM 724 C C . ASP A 1 90 ? -15.246 -1.885 20.770 1.00 97.19 90 ASP A C 1
ATOM 726 O O . ASP A 1 90 ? -16.100 -2.493 21.421 1.00 97.19 90 ASP A O 1
ATOM 730 N N . VAL A 1 91 ? -15.294 -1.852 19.431 1.00 97.69 91 VAL A N 1
ATOM 731 C CA . VAL A 1 91 ? -16.357 -2.504 18.644 1.00 97.69 91 VAL A CA 1
ATOM 732 C C . VAL A 1 91 ? -16.385 -4.011 18.884 1.00 97.69 91 VAL A C 1
ATOM 734 O O . VAL A 1 91 ? -17.468 -4.583 18.983 1.00 97.69 91 VAL A O 1
ATOM 737 N N . LEU A 1 92 ? -15.231 -4.666 19.005 1.00 97.81 92 LEU A N 1
ATOM 738 C CA . LEU A 1 92 ? -15.163 -6.105 19.269 1.00 97.81 92 LEU A CA 1
ATOM 739 C C . LEU A 1 92 ? -15.699 -6.478 20.658 1.00 97.81 92 LEU A C 1
ATOM 741 O O . LEU A 1 92 ? -16.239 -7.573 20.812 1.00 97.81 92 LEU A O 1
ATOM 745 N N . VAL A 1 93 ? -15.586 -5.581 21.641 1.00 97.88 93 VAL A N 1
ATOM 746 C CA . VAL A 1 93 ? -16.133 -5.786 22.989 1.00 97.88 93 VAL A CA 1
ATOM 747 C C . VAL A 1 93 ? -17.634 -5.496 23.028 1.00 97.88 93 VAL A C 1
ATOM 749 O O . VAL A 1 93 ? -18.403 -6.311 23.536 1.00 97.88 93 VAL A O 1
ATOM 752 N N . GLU A 1 94 ? -18.071 -4.353 22.496 1.00 97.25 94 GLU A N 1
ATOM 753 C CA . GLU A 1 94 ? -19.462 -3.904 22.628 1.00 97.25 94 GLU A CA 1
ATOM 754 C C . GLU A 1 94 ? -20.405 -4.515 21.585 1.00 97.25 94 GLU A C 1
ATOM 756 O O . GLU A 1 94 ? -21.549 -4.861 21.885 1.00 97.25 94 GLU A O 1
ATOM 761 N N . ARG A 1 95 ? -19.967 -4.556 20.322 1.00 96.62 95 ARG A N 1
ATOM 762 C CA . ARG A 1 95 ? -20.809 -4.803 19.139 1.00 96.62 95 ARG A CA 1
ATOM 763 C C . ARG A 1 95 ? -20.026 -5.576 18.068 1.00 96.62 95 ARG A C 1
ATOM 765 O O . ARG A 1 95 ? -19.840 -5.071 16.956 1.00 96.62 95 ARG A O 1
ATOM 772 N N . PRO A 1 96 ? -19.598 -6.819 18.351 1.00 95.56 96 PRO A N 1
ATOM 773 C CA . PRO A 1 96 ? -18.662 -7.552 17.498 1.00 95.56 96 PRO A CA 1
ATOM 774 C C . PRO A 1 96 ? -19.166 -7.776 16.069 1.00 95.56 96 PRO A C 1
ATOM 776 O O . PRO A 1 96 ? -18.358 -7.858 15.155 1.00 95.56 96 PRO A O 1
ATOM 779 N N . SER A 1 97 ? -20.481 -7.807 15.825 1.00 96.31 97 SER A N 1
ATOM 780 C CA . SER A 1 97 ? -21.049 -7.923 14.472 1.00 96.31 97 SER A CA 1
ATOM 781 C C . SER A 1 97 ? -20.766 -6.717 13.564 1.00 96.31 97 SER A C 1
ATOM 783 O O . SER A 1 97 ? -20.912 -6.829 12.350 1.00 96.31 97 SER A O 1
ATOM 785 N N . GLN A 1 98 ? -20.339 -5.577 14.120 1.00 94.81 98 GLN A N 1
ATOM 786 C CA . GLN A 1 98 ? -20.059 -4.340 13.380 1.00 94.81 98 GLN A CA 1
ATOM 787 C C . GLN A 1 98 ? -18.570 -4.160 13.023 1.00 94.81 98 GLN A C 1
ATOM 789 O O . GLN A 1 98 ? -18.200 -3.130 12.458 1.00 94.81 98 GLN A O 1
ATOM 794 N N . TYR A 1 99 ? -17.710 -5.145 13.311 1.00 96.62 99 TYR A N 1
ATOM 795 C CA . TYR A 1 99 ? -16.256 -5.044 13.105 1.00 96.62 99 TYR A CA 1
ATOM 796 C C . TYR A 1 99 ? -15.844 -4.775 11.647 1.00 96.62 99 TYR A C 1
ATOM 798 O O . TYR A 1 99 ? -14.843 -4.103 11.406 1.00 96.62 99 TYR A O 1
ATOM 806 N N . ALA A 1 100 ? -16.613 -5.288 10.678 1.00 96.94 100 ALA A N 1
ATOM 807 C CA . ALA A 1 100 ? -16.248 -5.287 9.261 1.00 96.94 100 ALA A CA 1
ATOM 808 C C . ALA A 1 100 ? -15.950 -3.877 8.736 1.00 96.94 100 ALA A C 1
ATOM 810 O O . ALA A 1 100 ? -14.923 -3.660 8.098 1.00 96.94 100 ALA A O 1
ATOM 811 N N . ARG A 1 101 ? -16.779 -2.894 9.110 1.00 94.56 101 ARG A N 1
ATOM 812 C CA . ARG A 1 101 ? -16.576 -1.492 8.729 1.00 94.56 101 ARG A CA 1
ATOM 813 C C . ARG A 1 101 ? -15.236 -0.948 9.227 1.00 94.56 101 ARG A C 1
ATOM 815 O O . ARG A 1 101 ? -14.539 -0.263 8.489 1.00 94.56 101 ARG A O 1
ATOM 822 N N . ARG A 1 102 ? -14.850 -1.272 10.465 1.00 94.69 102 ARG A N 1
ATOM 823 C CA . ARG A 1 102 ? -13.566 -0.825 11.029 1.00 94.69 102 ARG A CA 1
ATOM 824 C C . ARG A 1 102 ? -12.384 -1.456 10.310 1.00 94.69 102 ARG A C 1
ATOM 826 O O . ARG A 1 102 ? -11.400 -0.777 10.042 1.00 94.69 102 ARG A O 1
ATOM 833 N N . VAL A 1 103 ? -12.495 -2.729 9.937 1.00 97.69 103 VAL A N 1
ATOM 834 C CA . VAL A 1 103 ? -11.466 -3.414 9.142 1.00 97.69 103 VAL A CA 1
ATOM 835 C C . VAL A 1 103 ? -11.329 -2.796 7.747 1.00 97.69 103 VAL A C 1
ATOM 837 O O . VAL A 1 103 ? -10.207 -2.625 7.268 1.00 97.69 103 VAL A O 1
ATOM 840 N N . GLU A 1 104 ? -12.434 -2.414 7.106 1.00 97.31 104 GLU A N 1
ATOM 841 C CA . GLU A 1 104 ? -12.412 -1.712 5.815 1.00 97.31 104 GLU A CA 1
ATOM 842 C C . GLU A 1 104 ? -11.720 -0.345 5.912 1.00 97.31 104 GLU A C 1
ATOM 844 O O . GLU A 1 104 ? -10.855 -0.034 5.089 1.00 97.31 104 GLU A O 1
ATOM 849 N N . GLU A 1 105 ? -12.040 0.444 6.942 1.00 97.12 105 GLU A N 1
ATOM 850 C CA . GLU A 1 105 ? -11.406 1.745 7.195 1.00 97.12 105 GLU A CA 1
ATOM 851 C C . GLU A 1 105 ? -9.894 1.582 7.469 1.00 97.12 105 GLU A C 1
ATOM 853 O O . GLU A 1 105 ? -9.070 2.280 6.875 1.00 97.12 105 GLU A O 1
ATOM 858 N N . ILE A 1 106 ? -9.499 0.583 8.268 1.00 98.12 106 ILE A N 1
ATOM 859 C CA . ILE A 1 106 ? -8.087 0.229 8.500 1.00 98.12 106 ILE A CA 1
ATOM 860 C C . ILE A 1 106 ? -7.389 -0.167 7.188 1.00 98.12 106 ILE A C 1
ATOM 862 O O . ILE A 1 106 ? -6.283 0.301 6.904 1.00 98.12 106 ILE A O 1
ATOM 866 N N . SER A 1 107 ? -8.027 -1.001 6.359 1.00 97.94 107 SER A N 1
ATOM 867 C CA . SER A 1 107 ? -7.485 -1.419 5.059 1.00 97.94 107 SER A CA 1
ATOM 868 C C . SER A 1 107 ? -7.248 -0.223 4.133 1.00 97.94 107 SER A C 1
ATOM 870 O O . SER A 1 107 ? -6.218 -0.151 3.456 1.00 97.94 107 SER A O 1
ATOM 872 N N . LEU A 1 108 ? -8.167 0.746 4.131 1.00 98.06 108 LEU A N 1
ATOM 873 C CA . LEU A 1 108 ? -8.034 1.980 3.363 1.00 98.06 108 LEU A CA 1
ATOM 874 C C . LEU A 1 108 ? -6.812 2.799 3.804 1.00 98.06 108 LEU A C 1
ATOM 876 O O . LEU A 1 108 ? -6.041 3.252 2.950 1.00 98.06 108 LEU A O 1
ATOM 880 N N . ILE A 1 109 ? -6.604 2.953 5.114 1.00 98.19 109 ILE A N 1
ATOM 881 C CA . ILE A 1 109 ? -5.450 3.685 5.656 1.00 98.19 109 ILE A CA 1
ATOM 882 C C . ILE A 1 109 ? -4.142 2.975 5.292 1.00 98.19 109 ILE A C 1
ATOM 884 O O . ILE A 1 109 ? -3.202 3.625 4.829 1.00 98.19 109 ILE A O 1
ATOM 888 N N . PHE A 1 110 ? -4.085 1.643 5.404 1.00 98.00 110 PHE A N 1
ATOM 889 C CA . PHE A 1 110 ? -2.906 0.872 4.998 1.00 98.00 110 PHE A CA 1
ATOM 890 C C . PHE A 1 110 ? -2.566 1.053 3.519 1.00 98.00 110 PHE A C 1
ATOM 892 O O . PHE A 1 110 ? -1.406 1.305 3.193 1.00 98.00 110 PHE A O 1
ATOM 899 N N . LYS A 1 111 ? -3.554 0.981 2.618 1.00 97.38 111 LYS A N 1
ATOM 900 C CA . LYS A 1 111 ? -3.330 1.212 1.180 1.00 97.38 111 LYS A CA 1
ATOM 901 C C . LYS A 1 111 ? -2.740 2.603 0.914 1.00 97.38 111 LYS A C 1
ATOM 903 O O . LYS A 1 111 ? -1.806 2.730 0.126 1.00 97.38 111 LYS A O 1
ATOM 908 N N . ASN A 1 112 ? -3.223 3.626 1.622 1.00 97.69 112 ASN A N 1
ATOM 909 C CA . ASN A 1 112 ? -2.700 4.992 1.525 1.00 97.69 112 ASN A CA 1
ATOM 910 C C . ASN A 1 112 ? -1.267 5.126 2.069 1.00 97.69 112 ASN A C 1
ATOM 912 O O . ASN A 1 112 ? -0.424 5.744 1.418 1.00 97.69 112 ASN A O 1
ATOM 916 N N . LEU A 1 113 ? -0.966 4.516 3.221 1.00 97.50 113 LEU A N 1
ATOM 917 C CA . LEU A 1 113 ? 0.389 4.473 3.786 1.00 97.50 113 LEU A CA 1
ATOM 918 C C . LEU A 1 113 ? 1.373 3.788 2.831 1.00 97.50 113 LEU A C 1
ATOM 920 O O . LEU A 1 113 ? 2.442 4.332 2.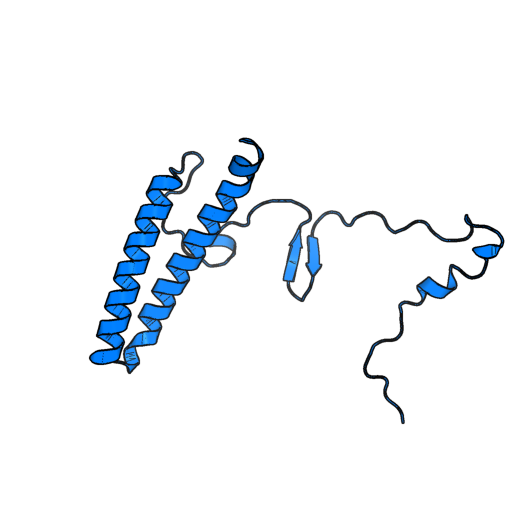553 1.00 97.50 113 LEU A O 1
ATOM 924 N N . HIS A 1 114 ? 1.000 2.622 2.297 1.00 95.62 114 HIS A N 1
ATOM 925 C CA . HIS A 1 114 ? 1.813 1.895 1.323 1.00 95.62 114 HIS A CA 1
ATOM 926 C C . HIS A 1 114 ? 2.073 2.724 0.072 1.00 95.62 114 HIS A C 1
ATOM 928 O O . HIS A 1 114 ? 3.206 2.764 -0.407 1.00 95.62 114 HIS A O 1
ATOM 934 N N . HIS A 1 115 ? 1.055 3.413 -0.438 1.00 94.56 115 HIS A N 1
ATOM 935 C CA . HIS A 1 115 ? 1.224 4.271 -1.598 1.00 94.56 115 HIS A CA 1
ATOM 936 C C . HIS A 1 115 ? 2.198 5.426 -1.319 1.00 94.56 115 HIS A C 1
ATOM 938 O O . HIS A 1 115 ? 3.142 5.596 -2.085 1.00 94.56 115 HIS A O 1
ATOM 944 N N . LEU A 1 116 ? 2.061 6.155 -0.201 1.00 93.81 116 LEU A N 1
ATOM 945 C CA . LEU A 1 116 ? 3.004 7.226 0.167 1.00 93.81 116 LEU A CA 1
ATOM 946 C C . LEU A 1 116 ? 4.448 6.730 0.309 1.00 93.81 116 LEU A C 1
ATOM 948 O O . LEU A 1 116 ? 5.372 7.388 -0.167 1.00 93.81 116 LEU A O 1
ATOM 952 N N . LEU A 1 117 ? 4.651 5.574 0.947 1.00 93.12 117 LEU A N 1
ATOM 953 C CA . LEU A 1 117 ? 5.979 4.964 1.064 1.00 93.12 117 LEU A CA 1
ATOM 954 C C . LEU A 1 117 ? 6.537 4.589 -0.311 1.00 93.12 117 LEU A C 1
ATOM 956 O O . LEU A 1 117 ? 7.701 4.858 -0.601 1.00 93.12 117 LEU A O 1
ATOM 960 N N . ASN A 1 118 ? 5.700 4.022 -1.178 1.00 91.31 118 ASN A N 1
ATOM 961 C CA . ASN A 1 118 ? 6.095 3.664 -2.532 1.00 91.31 118 ASN A CA 1
ATOM 962 C C . ASN A 1 118 ? 6.453 4.890 -3.378 1.00 91.31 118 ASN A C 1
ATOM 964 O O . ASN A 1 118 ? 7.398 4.801 -4.161 1.00 91.31 118 ASN A O 1
ATOM 968 N N . SER A 1 119 ? 5.746 6.011 -3.198 1.00 89.44 119 SER A N 1
ATOM 969 C CA . SER A 1 119 ? 6.055 7.295 -3.842 1.00 89.44 119 SER A CA 1
ATOM 970 C C . SER A 1 119 ? 7.389 7.885 -3.371 1.00 89.44 119 SER A C 1
ATOM 972 O O . SER A 1 119 ? 8.012 8.642 -4.107 1.00 89.44 119 SER A O 1
ATOM 974 N N . LEU A 1 120 ? 7.856 7.533 -2.167 1.00 88.56 120 LEU A N 1
ATOM 975 C CA . LEU A 1 120 ? 9.132 8.009 -1.626 1.00 88.56 120 LEU A CA 1
ATOM 976 C C . LEU A 1 120 ? 10.345 7.237 -2.178 1.00 88.56 120 LEU A C 1
ATOM 978 O O . LEU A 1 120 ? 11.460 7.757 -2.132 1.00 88.56 120 LEU A O 1
ATOM 982 N N . ARG A 1 121 ? 10.155 6.023 -2.718 1.00 86.56 121 ARG A N 1
ATOM 983 C CA . ARG A 1 121 ? 11.256 5.146 -3.167 1.00 86.56 121 ARG A CA 1
ATOM 984 C C . ARG A 1 121 ? 12.260 5.842 -4.103 1.00 86.56 121 ARG A C 1
ATOM 986 O O . ARG A 1 121 ? 13.452 5.755 -3.810 1.00 86.56 121 ARG A O 1
ATOM 993 N N . PRO A 1 122 ? 11.849 6.598 -5.144 1.00 82.56 122 PRO A N 1
ATOM 994 C CA . PRO A 1 122 ? 12.797 7.296 -6.018 1.00 82.56 122 PRO A CA 1
ATOM 995 C C . PRO A 1 122 ? 13.668 8.319 -5.271 1.00 82.56 122 PRO A C 1
ATOM 997 O O . PRO A 1 122 ? 14.857 8.449 -5.547 1.00 82.56 122 PRO A O 1
ATOM 1000 N N . HIS A 1 123 ? 13.107 9.007 -4.271 1.00 79.44 123 HIS A N 1
ATOM 1001 C CA . HIS A 1 123 ? 13.836 9.986 -3.460 1.00 79.44 123 HIS A CA 1
ATOM 1002 C C . HIS A 1 123 ? 14.835 9.344 -2.489 1.00 79.44 123 HIS A C 1
ATOM 1004 O O . HIS A 1 123 ? 15.807 9.989 -2.094 1.00 79.44 123 HIS A O 1
ATOM 1010 N N . GLN A 1 124 ? 14.603 8.095 -2.079 1.00 77.75 124 GLN A N 1
ATOM 1011 C CA . GLN A 1 124 ? 15.500 7.367 -1.177 1.00 77.75 124 GLN A CA 1
ATOM 1012 C C . GLN A 1 124 ? 16.750 6.866 -1.896 1.00 77.75 124 GLN A C 1
ATOM 1014 O O . GLN A 1 124 ? 17.820 6.874 -1.301 1.00 77.75 124 GLN A O 1
ATOM 1019 N N . VAL A 1 125 ? 16.628 6.465 -3.163 1.00 70.94 125 VAL A N 1
ATOM 1020 C CA . VAL A 1 125 ? 17.753 5.943 -3.958 1.00 70.94 125 VAL A CA 1
ATOM 1021 C C . VAL A 1 125 ? 18.762 7.043 -4.313 1.00 70.94 125 VAL A C 1
ATOM 1023 O O . VAL A 1 125 ? 19.946 6.763 -4.430 1.00 70.94 125 VAL A O 1
ATOM 1026 N N . ILE A 1 126 ? 18.315 8.296 -4.437 1.00 61.41 126 ILE A N 1
ATOM 1027 C CA . ILE A 1 126 ? 19.155 9.439 -4.846 1.00 61.41 126 ILE A CA 1
ATOM 1028 C C . ILE A 1 126 ? 19.957 10.047 -3.671 1.00 61.41 126 ILE A C 1
ATOM 1030 O O . ILE A 1 126 ? 20.893 10.806 -3.897 1.00 61.41 126 ILE A O 1
ATOM 1034 N N . ASN A 1 127 ? 19.613 9.730 -2.417 1.00 50.81 127 ASN A N 1
ATOM 1035 C CA . ASN A 1 127 ? 20.228 10.320 -1.215 1.00 50.81 127 ASN A CA 1
ATOM 1036 C C . ASN A 1 127 ? 21.252 9.405 -0.503 1.00 50.81 127 ASN A C 1
ATOM 1038 O O . ASN A 1 127 ? 21.5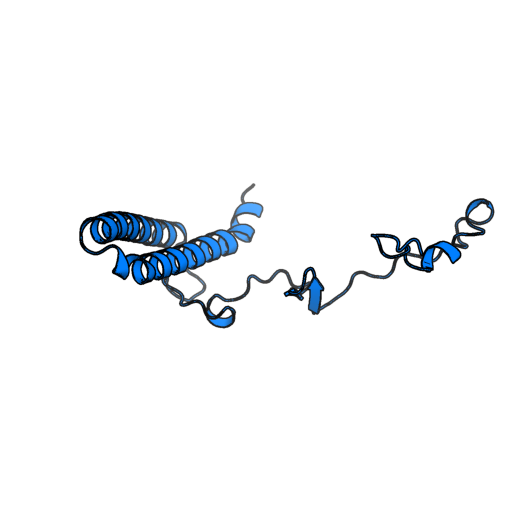23 9.612 0.682 1.00 50.81 127 ASN A O 1
ATOM 1042 N N . TRP A 1 128 ? 21.813 8.418 -1.206 1.00 42.84 128 TRP A N 1
ATOM 1043 C CA . TRP A 1 128 ? 22.963 7.613 -0.767 1.00 42.84 128 TRP A CA 1
ATOM 1044 C C . TRP A 1 128 ? 24.145 7.832 -1.705 1.00 42.84 128 TRP A C 1
ATOM 1046 O O . TRP A 1 128 ? 25.288 7.815 -1.196 1.00 42.84 128 TRP A O 1
#

InterPro domains:
  IPR009244 Mediator complex, subunit Med7 [PF05983] (4-125)
  IPR009244 Medi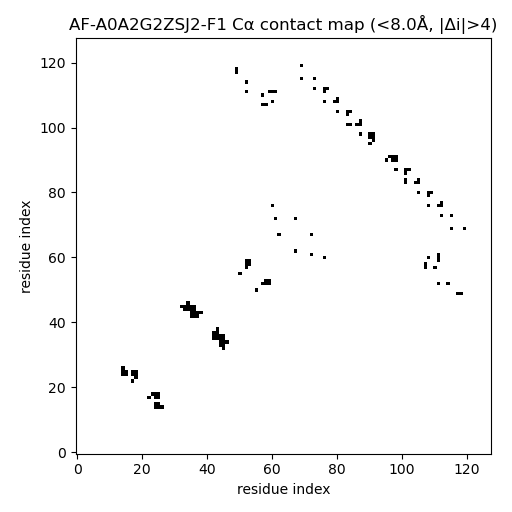ator complex, subunit Med7 [PTHR21428] (2-124)
  IPR037212 Mediator complex, subunit Med7/Med21-like [SSF140718] (66-127)
  IPR044888 Mediator complex, subunit Med7 superfmaily [G3DSA:6.10.140.200] (63-127)

Secondary structure (DSSP, 8-state):
----SSPPPPGGGGGGTTTTT-TTSSPPPPPPP-SEEEETTEEEESS-----TGGGT----S--SS---HHHHHHHHHHHHHHHHHHHHHHHHH-GGGHHHHHHHHHHHHHHHHHHHHHHHHHHHTT-

Solvent-accessible surface area (backbone atoms only — not comparable to full-atom values): 8217 Å² total; per-residue (Å²): 132,91,75,72,94,62,82,77,78,72,76,67,68,71,53,49,77,53,32,90,83,35,73,78,62,36,80,78,80,79,76,82,82,77,53,76,45,78,56,99,93,38,84,44,59,64,64,96,65,84,77,57,51,62,83,72,75,36,78,76,87,65,82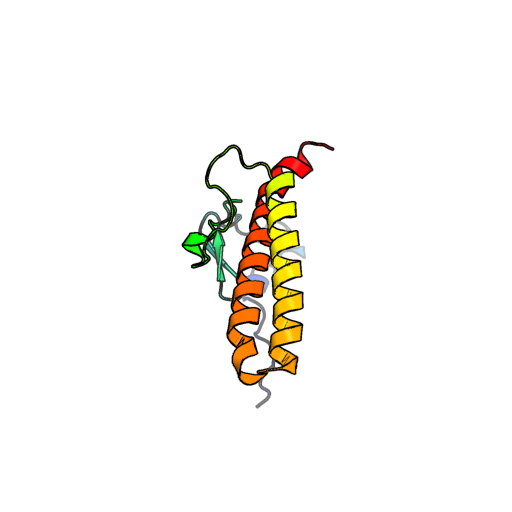,87,70,95,83,62,57,60,74,60,49,52,52,50,49,52,52,52,45,53,51,45,53,52,53,38,5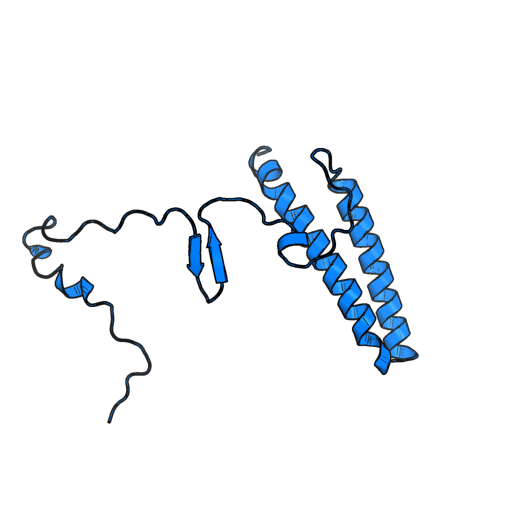5,51,30,52,72,78,42,51,92,60,38,63,62,45,52,51,54,45,51,46,48,49,55,44,50,52,48,56,54,59,69,43,48,72,64,58,70,76,75,116

Sequence (128 aa):
MSTATYPPPPPYYRLYKDYLQDPKSAPEPPPPIEGTYVLFGSNYTTDDALPNLEEQGVRQLYPKGPNVDFKKELRALNRELQLHILELADVLVERPSQYARRVEEISLIFKNLHHLLNSLRPHQVINW